Protein AF-A0A7Y4RRE6-F1 (afdb_monomer_lite)

Sequence (170 aa):
MVNQWAAWLGDRLTATSAVPSQVVKQELSLLIDVFGSMVGPLRRETKMIWQRACGEYGRHAALRGLAAGEVVEEMQYFRELLIRFLAPSIAALRPRQGMALLLRLNRLVDKGVAMAVIGYTDALVASLLPDNEDTPPGRRTPDPAELSHALELIRTELHRTVGVAAATPA

Foldseek 3Di:
DLVVLLVVCPCLCPLDVLAHSVLVSLLSVLLVLLLVCCLDPCVVVSLVLNLLSLLLLLLVSVLSVHDLVVSLVSLVVVVVVCCVVCVVVLVPDDVVVSVVSNVSSVVSSVSSSVSSSVSNVVNVVVVVDDDDPPDDPDPPSDDNVVSSVSSVVSVVSSCCSVVVVVVDDD

Radius of gyration: 17.51 Å; chains: 1; bounding box: 52×27×52 Å

pLDDT: mean 87.1, std 13.33, range [46.38, 98.5]

Secondary structure (DSSP, 8-state):
-HHHHHHHHGGGGSSSTTS-HHHHHHHHHHHHHHHHHHTSTTTTTHHHHHHHHHHHHHHHHHHTT--HHHHHHHHHHHHHHHHHHHHHHHHTS-HHHHHHHHHHHHHHHHHHHHHHHHHHHHHHHHHHSPPPTTS--------HHHHHHHHHHHHHHHHHHHHHHHHS--

Structure (mmCIF, N/CA/C/O backbone):
data_AF-A0A7Y4RRE6-F1
#
_entry.id   AF-A0A7Y4RRE6-F1
#
loop_
_atom_site.group_PDB
_atom_site.id
_atom_site.type_symbol
_atom_site.label_atom_id
_atom_site.label_alt_id
_atom_site.label_comp_id
_atom_site.label_asym_id
_atom_site.label_entity_id
_atom_site.label_seq_id
_atom_site.pdbx_PDB_ins_code
_atom_site.Cartn_x
_atom_site.Cartn_y
_atom_site.Cartn_z
_atom_site.occupancy
_atom_site.B_iso_or_equiv
_atom_site.auth_seq_id
_atom_site.auth_comp_id
_atom_site.auth_asym_id
_atom_site.auth_atom_id
_atom_site.pdbx_PDB_model_num
ATOM 1 N N . MET A 1 1 ? -10.203 -7.058 -0.179 1.00 90.88 1 MET A N 1
ATOM 2 C CA . MET A 1 1 ? -9.642 -5.736 -0.542 1.00 90.88 1 MET A CA 1
ATOM 3 C C . MET A 1 1 ? -8.681 -5.821 -1.725 1.00 90.88 1 MET A C 1
ATOM 5 O O . MET A 1 1 ? -8.975 -5.171 -2.715 1.00 90.88 1 MET A O 1
ATOM 9 N N . VAL A 1 2 ? -7.625 -6.653 -1.695 1.00 93.50 2 VAL A N 1
ATOM 10 C CA . VAL A 1 2 ? -6.643 -6.790 -2.805 1.00 93.50 2 VAL A CA 1
ATOM 11 C C . VAL A 1 2 ? -7.295 -6.939 -4.183 1.00 93.50 2 VAL A C 1
ATOM 13 O O . VAL A 1 2 ? -6.984 -6.172 -5.082 1.00 93.50 2 VAL A O 1
ATOM 16 N N . ASN A 1 3 ? -8.248 -7.862 -4.346 1.00 93.00 3 ASN A N 1
ATOM 17 C CA . ASN A 1 3 ? -8.909 -8.076 -5.642 1.00 93.00 3 ASN A CA 1
ATOM 18 C C . ASN A 1 3 ? -9.707 -6.857 -6.127 1.00 93.00 3 ASN A C 1
ATOM 20 O O . ASN A 1 3 ? -9.741 -6.602 -7.323 1.00 93.00 3 ASN A O 1
ATOM 24 N N . GLN A 1 4 ? -10.327 -6.101 -5.214 1.00 93.00 4 GLN A N 1
ATOM 25 C CA . GLN A 1 4 ? -11.059 -4.877 -5.567 1.00 93.00 4 GLN A CA 1
ATOM 26 C C . GLN A 1 4 ? -10.085 -3.784 -6.005 1.00 93.00 4 GLN A C 1
ATOM 28 O O . GLN A 1 4 ? -10.321 -3.119 -7.005 1.00 93.00 4 GLN A O 1
ATOM 33 N N . TRP A 1 5 ? -8.960 -3.657 -5.295 1.00 94.56 5 TRP A N 1
ATOM 34 C CA . TRP A 1 5 ? -7.895 -2.736 -5.669 1.00 94.56 5 TRP A CA 1
ATOM 35 C C . TRP A 1 5 ? -7.289 -3.091 -7.022 1.00 94.56 5 TRP A C 1
ATOM 37 O O . TRP A 1 5 ? -7.303 -2.264 -7.923 1.00 94.56 5 TRP A O 1
ATOM 47 N N . ALA A 1 6 ? -6.862 -4.339 -7.213 1.00 92.25 6 ALA A N 1
ATOM 48 C CA . ALA A 1 6 ? -6.321 -4.811 -8.482 1.00 92.25 6 ALA A CA 1
ATOM 49 C C . ALA A 1 6 ? -7.317 -4.629 -9.643 1.00 92.25 6 ALA A C 1
ATOM 51 O O . ALA A 1 6 ? -6.918 -4.213 -10.725 1.00 92.25 6 ALA A O 1
ATOM 52 N N . ALA A 1 7 ? -8.610 -4.886 -9.421 1.00 91.75 7 ALA A N 1
ATOM 53 C CA . ALA A 1 7 ? -9.638 -4.650 -10.433 1.00 91.75 7 ALA A CA 1
ATOM 54 C C . ALA A 1 7 ? -9.783 -3.160 -10.789 1.00 91.75 7 ALA A C 1
ATOM 56 O O . ALA A 1 7 ? -9.917 -2.834 -11.962 1.00 91.75 7 ALA A O 1
ATOM 57 N N . TRP A 1 8 ? -9.724 -2.261 -9.801 1.00 94.00 8 TRP A N 1
ATOM 58 C CA . TRP A 1 8 ? -9.789 -0.813 -10.031 1.00 94.00 8 TRP A CA 1
ATOM 59 C C . TRP A 1 8 ? -8.536 -0.252 -10.715 1.00 94.00 8 TRP A C 1
ATOM 61 O O . TRP A 1 8 ? -8.628 0.696 -11.493 1.00 94.00 8 TRP A O 1
ATOM 71 N N . LEU A 1 9 ? -7.364 -0.839 -10.452 1.00 89.00 9 LEU A N 1
ATOM 72 C CA . LEU A 1 9 ? -6.137 -0.480 -11.161 1.00 89.00 9 LEU A CA 1
ATOM 73 C C . LEU A 1 9 ? -6.260 -0.757 -12.665 1.00 89.00 9 LEU A C 1
ATOM 75 O O . LEU A 1 9 ? -5.772 0.048 -13.458 1.00 89.00 9 LEU A O 1
ATOM 79 N N . GLY A 1 10 ? -6.944 -1.840 -13.051 1.00 86.88 10 GLY A N 1
ATOM 80 C CA . GLY A 1 10 ? -7.209 -2.171 -14.451 1.00 86.88 10 GLY A CA 1
ATOM 81 C C . GLY A 1 10 ? -5.919 -2.202 -15.271 1.00 86.88 10 GLY A C 1
ATOM 82 O O . GLY A 1 10 ? -4.947 -2.852 -14.880 1.00 86.88 10 GLY A O 1
ATOM 83 N N . ASP A 1 11 ? -5.891 -1.439 -16.363 1.00 73.38 11 ASP A N 1
ATOM 84 C CA . ASP A 1 11 ? -4.746 -1.360 -17.278 1.00 73.38 11 ASP A CA 1
ATOM 85 C C . ASP A 1 11 ? -3.478 -0.780 -16.619 1.00 73.38 11 ASP A C 1
ATOM 87 O O . ASP A 1 11 ? -2.367 -1.091 -17.050 1.00 73.38 11 ASP A O 1
ATOM 91 N N . ARG A 1 12 ? -3.595 -0.029 -15.508 1.00 75.31 12 ARG A N 1
ATOM 92 C CA . ARG A 1 12 ? -2.438 0.479 -14.733 1.00 75.31 12 ARG A CA 1
ATOM 93 C C . ARG A 1 12 ? -1.644 -0.613 -14.017 1.00 75.31 12 ARG A C 1
ATOM 95 O O . ARG A 1 12 ? -0.514 -0.373 -13.588 1.00 75.31 12 ARG A O 1
ATOM 102 N N . LEU A 1 13 ? -2.186 -1.831 -13.915 1.00 74.06 13 LEU A N 1
ATOM 103 C CA . LEU A 1 13 ? -1.408 -2.994 -13.474 1.00 74.06 13 LEU A CA 1
ATOM 104 C C . LEU A 1 13 ? -0.275 -3.333 -14.446 1.00 74.06 13 LEU A C 1
ATOM 106 O O . LEU A 1 13 ? 0.722 -3.915 -14.026 1.00 74.06 13 LEU A O 1
ATOM 110 N N . THR A 1 14 ? -0.448 -3.004 -15.726 1.00 65.19 14 THR A N 1
ATOM 111 C CA . THR A 1 14 ? 0.435 -3.410 -16.825 1.00 65.19 14 THR A CA 1
ATOM 112 C C . THR A 1 14 ? 0.785 -2.252 -17.759 1.00 65.19 14 THR A C 1
ATOM 114 O O . THR A 1 14 ? 1.270 -2.506 -18.859 1.00 65.19 14 THR A O 1
ATOM 117 N N . ALA A 1 15 ? 0.545 -0.997 -17.342 1.00 60.31 15 ALA A N 1
ATOM 118 C CA . ALA A 1 15 ? 0.747 0.207 -18.161 1.00 60.31 15 ALA A CA 1
ATOM 119 C C . ALA A 1 15 ? 2.142 0.251 -18.808 1.00 60.31 15 ALA A C 1
ATOM 121 O O . ALA A 1 15 ? 2.284 0.696 -19.944 1.00 60.31 15 ALA A O 1
ATOM 122 N N . THR A 1 16 ? 3.141 -0.323 -18.131 1.00 59.72 16 THR A N 1
ATOM 123 C CA . THR A 1 16 ? 4.399 -0.759 -18.739 1.00 59.72 16 THR A CA 1
ATOM 124 C C . THR A 1 16 ? 4.594 -2.253 -18.474 1.00 59.72 16 THR A C 1
ATOM 126 O O . THR A 1 16 ? 4.481 -2.699 -17.332 1.00 59.72 16 THR A O 1
ATOM 129 N N . SER A 1 17 ? 4.952 -3.037 -19.498 1.00 61.03 17 SER A N 1
ATOM 130 C CA . SER A 1 17 ? 5.179 -4.497 -19.422 1.00 61.03 17 SER A CA 1
ATOM 131 C C . SER A 1 17 ? 6.347 -4.935 -18.517 1.00 61.03 17 SER A C 1
ATOM 133 O O . SER A 1 17 ? 6.723 -6.103 -18.518 1.00 61.03 17 SER A O 1
ATOM 135 N N . ALA A 1 18 ? 6.958 -4.000 -17.788 1.00 69.25 18 ALA A N 1
ATOM 136 C CA . ALA A 1 18 ? 8.147 -4.188 -16.968 1.00 69.25 18 ALA A CA 1
ATOM 137 C C . ALA A 1 18 ? 7.864 -4.879 -15.624 1.00 69.25 18 ALA A C 1
ATOM 139 O O . ALA A 1 18 ? 8.731 -5.576 -15.108 1.0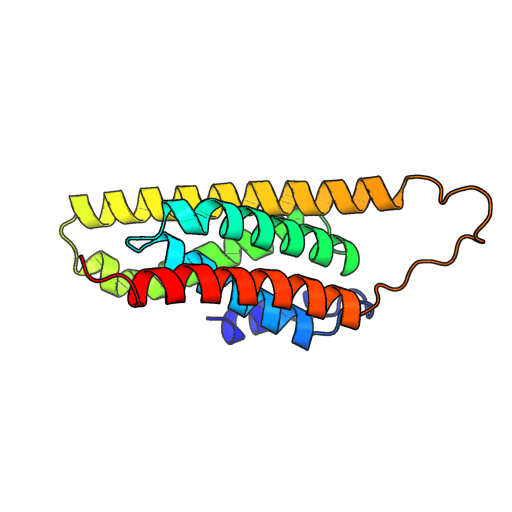0 69.25 18 ALA A O 1
ATOM 140 N N . VAL A 1 19 ? 6.663 -4.709 -15.056 1.00 78.44 19 VAL A N 1
ATOM 141 C CA . VAL A 1 19 ? 6.306 -5.283 -13.749 1.00 78.44 19 VAL A CA 1
ATOM 142 C C . VAL A 1 19 ? 5.138 -6.258 -13.918 1.00 78.44 19 VAL A C 1
ATOM 144 O O . VAL A 1 19 ? 4.057 -5.843 -14.341 1.00 78.44 19 VAL A O 1
ATOM 147 N N . PRO A 1 20 ? 5.299 -7.552 -13.585 1.00 84.12 20 PRO A N 1
ATOM 148 C CA . PRO A 1 20 ? 4.202 -8.508 -13.663 1.00 84.12 20 PRO A CA 1
ATOM 149 C C . PRO A 1 20 ? 3.062 -8.145 -12.704 1.00 84.12 20 PRO A C 1
ATOM 151 O O . PRO A 1 20 ? 3.292 -7.832 -11.535 1.00 84.12 20 PRO A O 1
ATOM 154 N N . SER A 1 21 ? 1.812 -8.296 -13.149 1.00 86.25 21 SER A N 1
ATOM 155 C CA . SER A 1 21 ? 0.622 -8.005 -12.328 1.00 86.25 21 SER A CA 1
ATOM 156 C C . SER A 1 21 ? 0.573 -8.801 -11.015 1.00 86.25 21 SER A C 1
ATOM 158 O O . SER A 1 21 ? -0.013 -8.350 -10.031 1.00 86.25 21 SER A O 1
ATOM 160 N N . GLN A 1 22 ? 1.216 -9.972 -10.976 1.00 88.12 22 GLN A N 1
ATOM 161 C CA . GLN A 1 22 ? 1.353 -10.779 -9.767 1.00 88.12 22 GLN A CA 1
ATOM 162 C C . GLN A 1 22 ? 2.214 -10.094 -8.697 1.00 88.12 22 GLN A C 1
ATOM 164 O O . GLN A 1 22 ? 1.860 -10.157 -7.522 1.00 88.12 22 GLN A O 1
ATOM 169 N N . VAL A 1 23 ? 3.291 -9.409 -9.092 1.00 88.62 23 VAL A N 1
ATOM 170 C CA . VAL A 1 23 ? 4.155 -8.648 -8.172 1.00 88.62 23 VAL A CA 1
ATOM 171 C C . VAL A 1 23 ? 3.362 -7.496 -7.565 1.00 88.62 23 VAL A C 1
ATOM 173 O O . VAL A 1 23 ? 3.342 -7.332 -6.348 1.00 88.62 23 VAL A O 1
ATOM 176 N N . VAL A 1 24 ? 2.594 -6.778 -8.390 1.00 90.31 24 VAL A N 1
ATOM 177 C CA . VAL A 1 24 ? 1.721 -5.700 -7.904 1.00 90.31 24 VAL A CA 1
ATOM 178 C C . VAL A 1 24 ? 0.700 -6.246 -6.905 1.00 90.31 24 VAL A C 1
ATOM 180 O O . VAL A 1 24 ? 0.561 -5.716 -5.811 1.00 90.31 24 VAL A O 1
ATOM 183 N N . LYS A 1 25 ? 0.026 -7.365 -7.198 1.00 92.62 25 LYS A N 1
ATOM 184 C CA . LYS A 1 25 ? -0.922 -7.982 -6.248 1.00 92.62 25 LYS A CA 1
ATOM 185 C C . LYS A 1 25 ? -0.269 -8.386 -4.922 1.00 92.62 25 LYS A C 1
ATOM 187 O O . LYS A 1 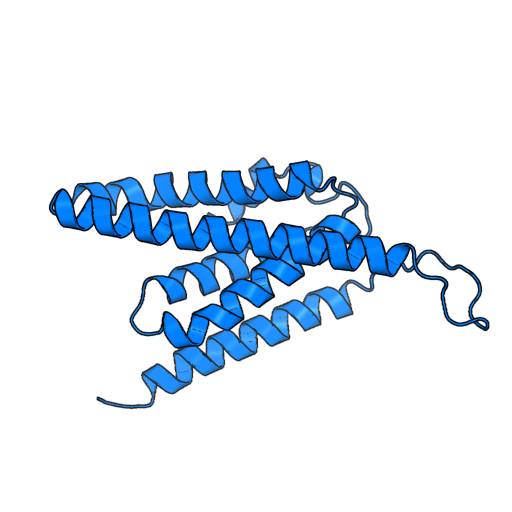25 ? -0.887 -8.213 -3.871 1.00 92.62 25 LYS A O 1
ATOM 192 N N . GLN A 1 26 ? 0.952 -8.920 -4.960 1.00 93.12 26 GLN A N 1
ATOM 193 C CA . GLN A 1 26 ? 1.718 -9.255 -3.754 1.00 93.12 26 GLN A CA 1
ATOM 194 C C . GLN A 1 26 ? 2.033 -8.012 -2.920 1.00 93.12 26 GLN A C 1
ATOM 196 O O . GLN A 1 26 ? 1.955 -8.062 -1.693 1.00 93.12 26 GLN A O 1
ATOM 201 N N . GLU A 1 27 ? 2.354 -6.907 -3.582 1.00 94.00 27 GLU A N 1
ATOM 202 C CA . GLU A 1 27 ? 2.610 -5.623 -2.947 1.00 94.00 27 GLU A CA 1
ATOM 203 C C . GLU A 1 27 ? 1.346 -5.023 -2.319 1.00 94.00 27 GLU A C 1
ATOM 205 O O . GLU A 1 27 ? 1.372 -4.618 -1.159 1.00 94.00 27 GLU A O 1
ATOM 210 N N . LEU A 1 28 ? 0.210 -5.052 -3.024 1.00 95.75 28 LEU A N 1
ATOM 211 C CA . LEU A 1 28 ? -1.078 -4.616 -2.472 1.00 95.75 28 LEU A CA 1
ATOM 212 C C . LEU A 1 28 ? -1.457 -5.423 -1.222 1.00 95.75 28 LEU A C 1
ATOM 214 O O . LEU A 1 28 ? -1.959 -4.858 -0.248 1.00 95.75 28 LEU A O 1
ATOM 218 N N . SER A 1 29 ? -1.212 -6.739 -1.239 1.00 96.19 29 SER A N 1
ATOM 219 C CA . SER A 1 29 ? -1.398 -7.593 -0.060 1.00 96.19 29 SER A CA 1
ATOM 220 C C . SER A 1 29 ? -0.493 -7.149 1.084 1.00 96.19 29 SER A C 1
ATOM 222 O O . SER A 1 29 ? -0.981 -6.916 2.185 1.00 96.19 29 SER A O 1
ATOM 224 N N . LEU A 1 30 ? 0.799 -6.946 0.808 1.00 96.12 30 LEU A N 1
ATOM 225 C CA . LEU A 1 30 ? 1.771 -6.505 1.805 1.00 96.12 30 LEU A CA 1
ATOM 226 C C . LEU A 1 30 ? 1.377 -5.160 2.432 1.00 96.12 30 LEU A C 1
ATOM 228 O O . LEU A 1 30 ? 1.440 -5.019 3.650 1.00 96.12 30 LEU A O 1
ATOM 232 N N . LEU A 1 31 ? 0.925 -4.185 1.637 1.00 97.12 31 LEU A N 1
ATOM 233 C CA . LEU A 1 31 ? 0.455 -2.897 2.156 1.00 97.12 31 LEU A CA 1
ATOM 234 C C . LEU A 1 31 ? -0.731 -3.069 3.112 1.00 97.12 31 LEU A C 1
ATOM 236 O O . LEU A 1 31 ? -0.749 -2.443 4.172 1.00 97.12 31 LEU A O 1
ATOM 240 N N . ILE A 1 32 ? -1.695 -3.931 2.777 1.00 95.62 32 ILE A N 1
ATOM 241 C CA . ILE A 1 32 ? -2.837 -4.232 3.651 1.00 95.62 32 ILE A CA 1
ATOM 242 C C . ILE A 1 32 ? -2.374 -4.915 4.945 1.00 95.62 32 ILE A C 1
ATOM 244 O O . ILE A 1 32 ? -2.807 -4.507 6.024 1.00 95.62 32 ILE A O 1
ATOM 248 N N . ASP A 1 33 ? -1.479 -5.899 4.857 1.00 94.62 33 ASP A N 1
ATOM 249 C CA . ASP A 1 33 ? -0.978 -6.657 6.010 1.00 94.62 33 ASP A CA 1
ATOM 250 C C . ASP A 1 33 ? -0.200 -5.752 6.979 1.00 94.62 33 ASP A C 1
ATOM 252 O O . ASP A 1 33 ? -0.470 -5.717 8.186 1.00 94.62 33 ASP A O 1
ATOM 256 N N . VAL A 1 34 ? 0.716 -4.936 6.444 1.00 95.19 34 VAL A N 1
ATOM 257 C CA . VAL A 1 34 ? 1.466 -3.954 7.235 1.00 95.19 34 VAL A CA 1
ATOM 258 C C . VAL A 1 34 ? 0.510 -2.924 7.837 1.00 95.19 34 VAL A C 1
ATOM 260 O O . VAL A 1 34 ? 0.602 -2.634 9.030 1.00 95.19 34 VAL A O 1
ATOM 263 N N . PHE A 1 35 ? -0.450 -2.399 7.072 1.00 94.75 35 PHE A N 1
ATOM 264 C CA . PHE A 1 35 ? -1.416 -1.431 7.595 1.00 94.75 35 PHE A CA 1
ATOM 265 C C . PHE A 1 35 ? -2.274 -2.018 8.723 1.00 94.75 35 PHE A C 1
ATOM 267 O O . PHE A 1 35 ? -2.496 -1.354 9.735 1.00 94.75 35 PHE A O 1
ATOM 274 N N . GLY A 1 36 ? -2.711 -3.275 8.604 1.00 92.31 36 GLY A N 1
ATOM 275 C CA . GLY A 1 36 ? -3.432 -3.975 9.668 1.00 92.31 36 GLY A CA 1
ATOM 276 C C . GLY A 1 36 ? -2.633 -4.017 10.973 1.00 92.31 36 GLY A C 1
ATOM 277 O O . GLY A 1 36 ? -3.164 -3.716 12.045 1.00 92.31 36 GLY A O 1
ATOM 278 N N . SER A 1 37 ? -1.327 -4.278 10.884 1.00 91.31 37 SER A N 1
ATOM 279 C CA . SER A 1 37 ? -0.436 -4.300 12.050 1.00 91.31 37 SER A CA 1
ATOM 280 C C . SER A 1 37 ? -0.261 -2.923 12.725 1.00 91.31 37 SER A C 1
ATOM 282 O O . SER A 1 37 ? -0.102 -2.845 13.948 1.00 91.31 37 SER A O 1
ATOM 284 N N . MET A 1 38 ? -0.420 -1.827 11.970 1.00 90.00 38 MET A N 1
ATOM 285 C CA . MET A 1 38 ? -0.350 -0.443 12.471 1.00 90.00 38 MET A CA 1
ATOM 286 C C . MET A 1 38 ? -1.540 -0.038 13.354 1.00 90.00 38 MET A C 1
ATOM 288 O O . MET A 1 38 ? -1.476 0.968 14.069 1.00 90.00 38 MET A O 1
ATOM 292 N N . VAL A 1 39 ? -2.635 -0.797 13.311 1.00 83.56 39 VAL A N 1
ATOM 293 C CA . VAL A 1 39 ? -3.832 -0.562 14.136 1.00 83.56 39 VAL A CA 1
ATOM 294 C C . VAL A 1 39 ? -3.756 -1.332 15.466 1.00 83.56 39 VAL A C 1
ATOM 296 O O . VAL A 1 39 ? -4.512 -1.045 16.395 1.00 83.56 39 VAL A O 1
ATOM 299 N N . GLY A 1 40 ? -2.796 -2.252 15.597 1.00 82.19 40 GLY A N 1
ATOM 300 C CA . GLY A 1 40 ? -2.604 -3.114 16.760 1.00 82.19 40 GLY A CA 1
ATOM 301 C C . GLY A 1 40 ? -1.631 -2.58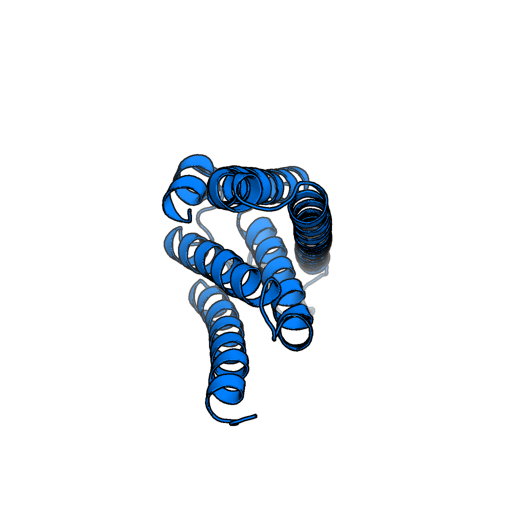7 17.832 1.00 82.19 40 GLY A C 1
ATOM 302 O O . GLY A 1 40 ? -1.210 -1.421 17.822 1.00 82.19 40 GLY A O 1
ATOM 303 N N . PRO A 1 41 ? -1.255 -3.448 18.798 1.00 85.56 41 PRO A N 1
ATOM 304 C CA . PRO A 1 41 ? -0.278 -3.116 19.838 1.00 85.56 41 PRO A CA 1
ATOM 305 C C . PRO A 1 41 ? 1.114 -2.821 19.262 1.00 85.56 41 PRO A C 1
ATOM 307 O O . PRO A 1 41 ? 1.809 -1.963 19.799 1.00 85.56 41 PRO A O 1
ATOM 310 N N . LEU A 1 42 ? 1.453 -3.425 18.118 1.00 87.62 42 LEU A N 1
ATOM 311 C CA . LEU A 1 42 ? 2.760 -3.331 17.453 1.00 87.62 42 LEU A CA 1
ATOM 312 C C . LEU A 1 42 ? 2.925 -2.112 16.538 1.00 87.62 42 LEU A C 1
ATOM 314 O O . LEU A 1 42 ? 3.784 -2.077 15.655 1.00 87.62 42 LEU A O 1
ATOM 318 N N . ARG A 1 43 ? 2.075 -1.096 16.699 1.00 88.44 43 ARG A N 1
ATOM 319 C CA . ARG A 1 43 ? 2.045 0.086 15.824 1.00 88.44 43 ARG A CA 1
ATOM 320 C C . ARG A 1 43 ? 3.344 0.894 15.805 1.00 88.44 43 ARG A C 1
ATOM 322 O O . ARG A 1 43 ? 3.522 1.727 14.920 1.00 88.44 43 ARG A O 1
ATOM 329 N N . ARG A 1 44 ? 4.203 0.765 16.824 1.00 88.44 44 ARG A N 1
ATOM 330 C CA . ARG A 1 44 ? 5.467 1.520 16.897 1.00 88.44 44 ARG A CA 1
ATOM 331 C C . ARG A 1 44 ? 6.543 0.813 16.087 1.00 88.44 44 ARG A C 1
ATOM 333 O O . ARG A 1 44 ? 7.236 1.452 15.304 1.00 88.44 44 ARG A O 1
ATOM 340 N N . GLU A 1 45 ? 6.604 -0.496 16.249 1.00 90.06 45 GLU A N 1
ATOM 341 C CA . GLU A 1 45 ? 7.526 -1.434 15.631 1.00 90.06 45 GLU A CA 1
ATOM 342 C C . GLU A 1 45 ? 7.260 -1.519 14.122 1.00 90.06 45 GLU A C 1
ATOM 344 O O . GLU A 1 45 ? 8.172 -1.455 13.305 1.00 90.06 45 GLU A O 1
ATOM 349 N N . THR A 1 46 ? 5.985 -1.535 13.736 1.00 93.69 46 THR A N 1
ATOM 350 C CA . THR A 1 46 ? 5.555 -1.665 12.335 1.00 93.69 46 THR A CA 1
ATOM 351 C C . THR A 1 46 ? 5.564 -0.339 11.570 1.00 93.69 46 THR A C 1
ATOM 353 O O . THR A 1 46 ? 5.486 -0.325 10.342 1.00 93.69 46 THR A O 1
ATOM 356 N N . LYS A 1 47 ? 5.762 0.797 12.256 1.00 94.38 47 LYS A N 1
ATOM 357 C CA . LYS A 1 47 ? 5.769 2.136 11.639 1.00 94.38 47 LYS A CA 1
ATOM 358 C C . LYS A 1 47 ? 6.860 2.301 10.586 1.00 94.38 47 LYS A C 1
ATOM 360 O O . LYS A 1 47 ? 6.650 2.992 9.586 1.00 94.38 47 LYS A O 1
ATOM 365 N N . MET A 1 48 ? 8.038 1.735 10.826 1.00 94.62 48 MET A N 1
ATOM 366 C CA . MET A 1 48 ? 9.144 1.807 9.867 1.00 94.62 48 MET A CA 1
ATOM 367 C C . MET A 1 48 ? 8.901 0.883 8.674 1.00 94.62 48 MET A C 1
ATOM 369 O O . MET A 1 48 ? 9.169 1.276 7.540 1.00 94.62 48 MET A O 1
ATOM 373 N N . ILE A 1 49 ? 8.293 -0.279 8.921 1.00 96.50 49 ILE A N 1
ATOM 374 C CA . ILE A 1 49 ? 7.886 -1.233 7.886 1.00 96.50 49 ILE A CA 1
ATOM 375 C C . ILE A 1 49 ? 6.839 -0.595 6.963 1.00 96.50 49 ILE A C 1
ATOM 377 O O . ILE A 1 49 ? 6.992 -0.648 5.749 1.00 96.50 49 ILE A O 1
ATOM 381 N N . TRP A 1 50 ? 5.840 0.108 7.517 1.00 97.25 50 TRP A N 1
ATOM 382 C CA . TRP A 1 50 ? 4.832 0.842 6.737 1.00 97.25 50 TRP A CA 1
ATOM 383 C C . TRP A 1 50 ? 5.452 1.877 5.801 1.00 97.25 50 TRP A C 1
ATOM 385 O O . TRP A 1 50 ? 5.120 1.933 4.620 1.00 97.25 50 TRP A O 1
ATOM 395 N N . GLN A 1 51 ? 6.382 2.682 6.319 1.00 97.12 51 GLN A N 1
ATOM 396 C CA . GLN A 1 51 ? 7.039 3.718 5.526 1.00 97.12 51 GLN A CA 1
ATOM 397 C C . GLN A 1 51 ? 7.880 3.127 4.391 1.00 97.12 51 GLN A C 1
ATOM 399 O O . GLN A 1 51 ? 7.834 3.650 3.282 1.00 97.12 51 GLN A O 1
ATOM 404 N N . ARG A 1 52 ? 8.606 2.033 4.654 1.00 96.44 52 ARG A N 1
ATOM 405 C CA . ARG A 1 52 ? 9.393 1.328 3.635 1.00 96.44 52 ARG A CA 1
ATOM 406 C C . ARG A 1 52 ? 8.508 0.666 2.586 1.00 96.44 52 ARG A C 1
ATOM 408 O O . ARG A 1 52 ? 8.751 0.876 1.408 1.00 96.44 52 ARG A O 1
ATOM 415 N N . ALA A 1 53 ? 7.456 -0.042 2.995 1.00 97.50 53 ALA A N 1
ATOM 416 C CA . ALA A 1 53 ? 6.513 -0.671 2.070 1.00 97.50 53 ALA A CA 1
ATOM 417 C C . ALA A 1 53 ? 5.853 0.358 1.136 1.00 97.50 53 ALA A C 1
ATOM 419 O O . ALA A 1 53 ? 5.774 0.137 -0.066 1.00 97.50 53 ALA A O 1
ATOM 420 N N . CYS A 1 54 ? 5.444 1.515 1.667 1.00 98.19 54 CYS A N 1
ATOM 421 C CA . CYS A 1 54 ? 4.913 2.600 0.839 1.00 98.19 54 CYS A CA 1
ATOM 422 C C . CYS A 1 54 ? 5.977 3.200 -0.090 1.00 98.19 54 CYS A C 1
ATOM 424 O O . CYS A 1 54 ? 5.668 3.525 -1.229 1.00 98.19 54 CYS A O 1
ATOM 426 N N . G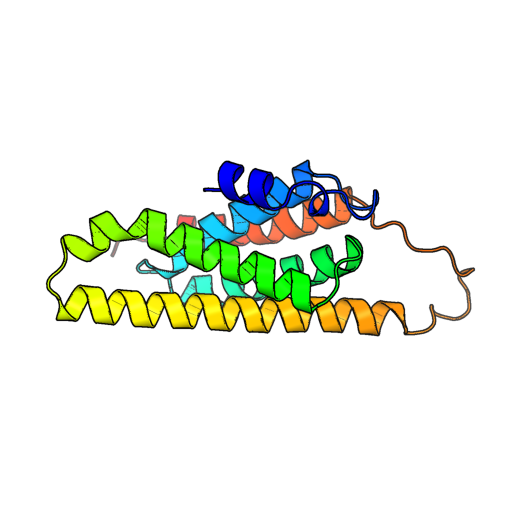LY A 1 55 ? 7.218 3.351 0.382 1.00 97.25 55 GLY A N 1
ATOM 427 C CA . GLY A 1 55 ? 8.332 3.813 -0.448 1.00 97.25 55 GLY A CA 1
ATOM 428 C C . GLY A 1 55 ? 8.611 2.878 -1.626 1.00 97.25 55 GLY A C 1
ATOM 429 O O . GLY A 1 55 ? 8.713 3.347 -2.758 1.00 97.25 55 GLY A O 1
ATOM 430 N N . GLU A 1 56 ? 8.656 1.565 -1.383 1.00 95.25 56 GLU A N 1
ATOM 431 C CA . GLU A 1 56 ? 8.810 0.572 -2.454 1.00 95.25 56 GLU A CA 1
ATOM 432 C C . GLU A 1 56 ? 7.630 0.602 -3.432 1.00 95.25 56 GLU A C 1
ATOM 434 O O . GLU A 1 56 ? 7.862 0.617 -4.637 1.00 95.25 56 GLU A O 1
ATOM 439 N N . TYR A 1 57 ? 6.394 0.770 -2.945 1.00 95.62 57 TYR A N 1
ATOM 440 C CA . TYR A 1 57 ? 5.222 0.958 -3.811 1.00 95.62 57 TYR A CA 1
ATOM 441 C C . TYR A 1 57 ? 5.384 2.135 -4.775 1.00 95.62 57 TYR A C 1
ATOM 443 O O . TYR A 1 57 ? 5.115 2.023 -5.972 1.00 95.62 57 TYR A O 1
ATOM 451 N N . GLY A 1 58 ? 5.871 3.267 -4.264 1.00 95.31 58 GLY A N 1
ATOM 452 C CA . GLY A 1 58 ? 6.193 4.437 -5.075 1.00 95.31 58 GLY A CA 1
ATOM 453 C C . GLY A 1 58 ? 7.264 4.164 -6.126 1.00 95.31 58 GLY A C 1
ATOM 454 O O . GLY A 1 58 ? 7.099 4.518 -7.295 1.00 95.31 58 GLY A O 1
ATOM 455 N N . ARG A 1 59 ? 8.349 3.493 -5.728 1.00 92.44 59 ARG A N 1
ATOM 456 C CA . ARG A 1 59 ? 9.437 3.103 -6.633 1.00 92.44 59 ARG A CA 1
ATOM 457 C C . ARG A 1 59 ? 8.931 2.169 -7.732 1.00 92.44 59 ARG A C 1
ATOM 459 O O . ARG A 1 59 ? 9.192 2.412 -8.907 1.00 92.44 59 ARG A O 1
ATOM 466 N N . HIS A 1 60 ? 8.153 1.149 -7.381 1.00 91.25 60 HIS A N 1
ATOM 467 C CA . HIS A 1 60 ? 7.538 0.236 -8.342 1.00 91.25 60 HIS A CA 1
ATOM 468 C C . HIS A 1 60 ? 6.540 0.943 -9.260 1.00 91.25 60 HIS A C 1
ATOM 470 O O . HIS A 1 60 ? 6.459 0.613 -10.440 1.00 91.25 60 HIS A O 1
ATOM 476 N N . ALA A 1 61 ? 5.806 1.940 -8.768 1.00 91.44 61 ALA A N 1
ATOM 477 C CA . ALA A 1 61 ? 4.926 2.751 -9.601 1.00 91.44 61 ALA A CA 1
ATOM 478 C C . ALA A 1 61 ? 5.690 3.552 -10.672 1.00 91.44 61 ALA A C 1
ATOM 480 O O . ALA A 1 61 ? 5.248 3.592 -11.820 1.00 91.44 61 ALA A O 1
ATOM 481 N N . ALA A 1 62 ? 6.862 4.108 -10.341 1.00 90.00 62 ALA A N 1
ATOM 482 C CA . ALA A 1 62 ? 7.736 4.745 -11.331 1.00 90.00 62 ALA A CA 1
ATOM 483 C C . ALA A 1 62 ? 8.196 3.743 -12.405 1.00 90.00 62 ALA A C 1
ATOM 485 O O . ALA A 1 62 ? 8.161 4.041 -13.597 1.00 90.00 62 ALA A O 1
ATOM 486 N N . LEU A 1 63 ? 8.541 2.515 -12.001 1.00 86.75 63 LEU A N 1
ATOM 487 C CA . LEU A 1 63 ? 8.912 1.431 -12.921 1.00 86.75 63 LEU A CA 1
ATOM 488 C C . LEU A 1 63 ? 7.746 0.945 -13.798 1.00 86.75 63 LEU A C 1
ATOM 490 O O . LEU A 1 63 ? 7.957 0.529 -14.937 1.00 86.75 63 LEU A O 1
ATOM 494 N N . ARG A 1 64 ? 6.510 1.023 -13.290 1.00 87.88 64 ARG A N 1
ATOM 495 C CA . ARG A 1 64 ? 5.275 0.788 -14.058 1.00 87.88 64 ARG A CA 1
ATOM 496 C C . ARG A 1 64 ? 4.969 1.910 -15.058 1.00 87.88 64 ARG A C 1
ATOM 498 O O . ARG A 1 64 ? 4.055 1.746 -15.865 1.00 87.88 64 ARG A O 1
ATOM 505 N N . GLY A 1 65 ? 5.728 3.008 -15.039 1.00 87.19 65 GLY A N 1
ATOM 506 C CA . GLY A 1 65 ? 5.554 4.154 -15.932 1.00 87.19 65 GLY A CA 1
ATOM 507 C C . GLY A 1 65 ? 4.390 5.066 -15.550 1.00 87.19 65 GLY A C 1
ATOM 508 O O . GLY A 1 65 ? 3.907 5.810 -16.398 1.00 87.19 65 GLY A O 1
ATOM 509 N N . LEU A 1 66 ? 3.924 4.993 -14.301 1.00 90.62 66 LEU A N 1
ATOM 510 C CA . LEU A 1 66 ? 2.861 5.864 -13.807 1.00 90.62 66 LEU A CA 1
ATOM 511 C C . LEU A 1 66 ? 3.374 7.285 -13.596 1.00 90.62 66 LEU A C 1
ATOM 513 O O . LEU A 1 66 ? 4.544 7.482 -13.288 1.00 90.62 66 LEU A O 1
ATOM 517 N N . ALA A 1 67 ? 2.492 8.271 -13.682 1.00 91.81 67 ALA A N 1
ATOM 518 C CA . ALA A 1 67 ? 2.751 9.610 -13.180 1.00 91.81 67 ALA A CA 1
ATOM 519 C C . ALA A 1 67 ? 2.632 9.654 -11.647 1.00 91.81 67 ALA A C 1
ATOM 521 O O . ALA A 1 67 ? 1.842 8.929 -11.040 1.00 91.81 67 ALA A O 1
ATOM 522 N N . ALA A 1 68 ? 3.335 10.592 -11.004 1.00 91.69 68 ALA A N 1
ATOM 523 C CA . ALA A 1 68 ? 3.255 10.792 -9.551 1.00 91.69 68 ALA A CA 1
ATOM 524 C C . ALA A 1 68 ? 1.810 11.002 -9.053 1.00 91.69 68 ALA A C 1
ATOM 526 O O . ALA A 1 68 ? 1.437 10.510 -7.989 1.00 91.69 68 ALA A O 1
ATOM 527 N N . GLY A 1 69 ? 0.985 11.707 -9.838 1.00 95.38 69 GLY A N 1
ATOM 528 C CA . GLY A 1 69 ? -0.434 11.909 -9.541 1.00 95.38 69 GLY A CA 1
ATOM 529 C C . GLY A 1 69 ? -1.227 10.602 -9.504 1.00 95.38 69 GLY A C 1
ATOM 530 O O . GLY A 1 69 ? -2.041 10.414 -8.605 1.00 95.38 69 GLY A O 1
ATOM 531 N N . GLU A 1 70 ? -0.924 9.657 -10.397 1.00 94.88 70 GLU A N 1
ATOM 532 C CA . GLU A 1 70 ? -1.569 8.342 -10.408 1.00 94.88 70 GLU A CA 1
ATOM 533 C C . GLU A 1 70 ? -1.194 7.537 -9.162 1.00 94.88 70 GLU A C 1
ATOM 535 O O . GLU A 1 70 ? -2.062 6.919 -8.558 1.00 94.88 70 GLU A O 1
ATOM 540 N N . VAL A 1 71 ? 0.058 7.609 -8.694 1.00 95.12 71 VAL A N 1
ATOM 541 C CA . VAL A 1 71 ? 0.466 6.966 -7.427 1.00 95.12 71 VAL A CA 1
ATOM 542 C C . VAL A 1 71 ? -0.350 7.498 -6.251 1.00 95.12 71 VAL A C 1
ATOM 544 O O . VAL A 1 71 ? -0.791 6.732 -5.390 1.00 95.12 71 VAL A O 1
ATOM 547 N N . VAL A 1 72 ? -0.583 8.814 -6.217 1.00 97.69 72 VAL A N 1
ATOM 548 C CA . VAL A 1 72 ? -1.439 9.430 -5.201 1.00 97.69 72 VAL A CA 1
ATOM 549 C C . VAL A 1 72 ? -2.860 8.887 -5.315 1.00 97.69 72 VAL A C 1
ATOM 551 O O . VAL A 1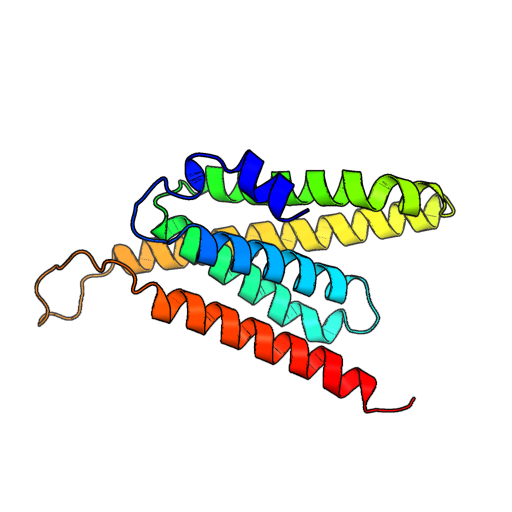 72 ? -3.409 8.474 -4.297 1.00 97.69 72 VAL A O 1
ATOM 554 N N . GLU A 1 73 ? -3.443 8.838 -6.514 1.00 97.31 73 GLU A N 1
ATOM 555 C CA . GLU A 1 73 ? -4.784 8.283 -6.736 1.00 97.31 73 GLU A CA 1
ATOM 556 C C . GLU A 1 73 ? -4.908 6.828 -6.279 1.00 97.31 73 GLU A C 1
ATOM 558 O O . GLU A 1 73 ? -5.874 6.490 -5.595 1.00 97.31 73 GLU A O 1
ATOM 563 N N . GLU A 1 74 ? -3.932 5.974 -6.595 1.00 96.12 74 GLU A N 1
ATOM 564 C CA . GLU A 1 74 ? -3.927 4.576 -6.158 1.00 96.12 74 GLU A CA 1
ATOM 565 C C . GLU A 1 74 ? -3.950 4.470 -4.623 1.00 96.12 74 GLU A C 1
ATOM 567 O O . GLU A 1 74 ? -4.720 3.687 -4.057 1.00 96.12 74 GLU A O 1
ATOM 572 N N . MET A 1 75 ? -3.186 5.320 -3.933 1.00 97.31 75 MET A N 1
ATOM 573 C CA . MET A 1 75 ? -3.180 5.388 -2.469 1.00 97.31 75 MET A CA 1
ATOM 574 C C . MET A 1 75 ? -4.459 6.017 -1.889 1.00 97.31 75 MET A C 1
ATOM 576 O O . MET A 1 75 ? -4.898 5.631 -0.801 1.00 97.31 75 MET A O 1
ATOM 580 N N . GLN A 1 76 ? -5.105 6.951 -2.597 1.00 97.06 76 GLN A N 1
ATOM 581 C CA . GLN A 1 76 ? -6.422 7.453 -2.190 1.00 97.06 76 GLN A CA 1
ATOM 582 C C . GLN A 1 76 ? -7.505 6.388 -2.350 1.00 97.06 76 GLN A C 1
ATOM 584 O O . GLN A 1 76 ? -8.381 6.276 -1.488 1.00 97.06 76 GLN A O 1
ATOM 589 N N . TYR A 1 77 ? -7.421 5.558 -3.388 1.00 96.94 77 TYR A N 1
ATOM 590 C CA . TYR A 1 77 ? -8.330 4.431 -3.553 1.00 96.94 77 TYR A CA 1
ATOM 591 C C . TYR A 1 77 ? -8.158 3.399 -2.433 1.00 96.94 77 TYR A C 1
ATOM 593 O O . TYR A 1 77 ? -9.141 2.886 -1.895 1.00 96.94 77 TYR A O 1
ATOM 601 N N . PHE A 1 78 ? -6.926 3.163 -1.974 1.00 96.50 78 PHE A N 1
ATOM 602 C CA . PHE A 1 78 ? -6.696 2.373 -0.764 1.00 96.50 78 PHE A CA 1
ATOM 603 C C . PHE A 1 78 ? -7.416 2.950 0.465 1.00 96.50 78 PHE A C 1
ATOM 605 O O . PHE A 1 78 ? -8.043 2.193 1.214 1.00 96.50 78 PHE A O 1
ATOM 612 N N . ARG A 1 79 ? -7.414 4.282 0.651 1.00 96.19 79 ARG A N 1
ATOM 613 C CA . ARG A 1 79 ? -8.203 4.932 1.716 1.00 96.19 79 ARG A CA 1
ATOM 614 C C . ARG A 1 79 ? -9.688 4.609 1.587 1.00 96.19 79 ARG A C 1
ATOM 616 O O . ARG A 1 79 ? -10.325 4.266 2.581 1.00 96.19 79 ARG A O 1
ATOM 623 N N . GLU A 1 80 ? -10.240 4.719 0.383 1.00 96.50 80 GLU A N 1
ATOM 624 C CA . GLU A 1 80 ? -11.648 4.419 0.117 1.00 96.50 80 GLU A CA 1
ATOM 625 C C . GLU A 1 80 ? -11.989 2.969 0.481 1.00 96.50 80 GLU A C 1
ATOM 627 O O . GLU A 1 80 ? -12.966 2.723 1.195 1.00 96.50 80 GLU A O 1
ATOM 632 N N . LEU A 1 81 ? -11.153 2.013 0.063 1.00 96.38 81 LEU A N 1
ATOM 633 C CA . LEU A 1 81 ? -11.319 0.603 0.410 1.00 96.38 81 LEU A CA 1
ATOM 634 C C . LEU A 1 81 ? -11.287 0.381 1.924 1.00 96.38 81 LEU A C 1
ATOM 636 O O . LEU A 1 81 ? -12.122 -0.358 2.445 1.00 96.38 81 LEU A O 1
ATOM 640 N N . LEU A 1 82 ? -10.355 1.023 2.636 1.00 94.50 82 LEU A N 1
ATOM 641 C CA . LEU A 1 82 ? -10.265 0.937 4.095 1.00 94.50 82 LEU A CA 1
ATOM 642 C C . LEU A 1 82 ? -11.512 1.499 4.773 1.00 94.50 82 LEU A C 1
ATOM 644 O O . LEU A 1 82 ? -12.047 0.865 5.678 1.00 94.50 82 LEU A O 1
ATOM 648 N N . ILE A 1 83 ? -11.996 2.664 4.335 1.00 92.88 83 ILE A N 1
ATOM 649 C CA . ILE A 1 83 ? -13.203 3.284 4.891 1.00 92.88 83 ILE A CA 1
ATOM 650 C C . ILE A 1 83 ? -14.402 2.361 4.688 1.00 92.88 83 ILE A C 1
ATOM 652 O O . ILE A 1 83 ? -15.118 2.085 5.646 1.00 92.88 83 ILE A O 1
ATOM 656 N N . ARG A 1 84 ? -14.602 1.834 3.474 1.00 94.75 84 ARG A N 1
ATOM 657 C CA . ARG A 1 84 ? -15.708 0.909 3.179 1.00 94.75 84 ARG A CA 1
ATOM 658 C C . ARG A 1 84 ? -15.624 -0.365 4.011 1.00 94.75 84 ARG A C 1
ATOM 660 O O . ARG A 1 84 ? -16.634 -0.808 4.548 1.00 94.75 84 ARG A O 1
ATOM 667 N N . PHE A 1 85 ? -14.426 -0.931 4.135 1.00 94.12 85 PHE A N 1
ATOM 668 C CA . PHE A 1 85 ? -14.200 -2.153 4.898 1.00 94.12 85 PHE A CA 1
ATOM 669 C C . PHE A 1 85 ? -14.413 -1.950 6.406 1.00 94.12 85 PHE A C 1
ATOM 671 O O . PHE A 1 85 ? -14.999 -2.802 7.068 1.00 94.12 85 PHE A O 1
ATOM 678 N N . LEU A 1 86 ? -13.968 -0.816 6.955 1.00 92.94 86 LEU A N 1
ATOM 679 C CA . LEU A 1 86 ? -14.013 -0.541 8.392 1.00 92.94 86 LEU A CA 1
ATOM 680 C C . LEU A 1 86 ? -15.293 0.165 8.849 1.00 92.94 86 LEU A C 1
ATOM 682 O O . LEU A 1 86 ? -15.554 0.195 10.051 1.00 92.94 86 LEU A O 1
ATOM 686 N N . ALA A 1 87 ? -16.097 0.720 7.937 1.00 93.81 87 ALA A N 1
ATOM 687 C CA . ALA A 1 87 ? -17.302 1.479 8.271 1.00 93.81 87 ALA A CA 1
ATOM 688 C C . ALA A 1 87 ? -18.253 0.743 9.237 1.00 93.81 87 ALA A C 1
ATOM 690 O O . ALA A 1 87 ? -18.639 1.367 10.229 1.00 93.81 87 ALA A O 1
ATOM 691 N N . PRO A 1 88 ? -18.582 -0.555 9.052 1.00 94.81 88 PRO A N 1
ATOM 692 C CA . PRO A 1 88 ? -19.442 -1.274 9.997 1.00 94.81 88 PRO A CA 1
ATOM 693 C C . PRO A 1 88 ? -18.839 -1.341 11.406 1.00 94.81 88 PRO A C 1
ATOM 695 O O . PRO A 1 88 ? -19.518 -1.066 12.395 1.00 94.81 88 PRO A O 1
ATOM 698 N N . SER A 1 89 ? -17.540 -1.634 11.500 1.00 93.25 89 SER A N 1
ATOM 699 C CA . SER A 1 89 ? -16.819 -1.715 12.773 1.00 93.25 89 SER A CA 1
ATOM 700 C C . SER A 1 89 ? -16.733 -0.358 13.468 1.00 93.25 89 SER A C 1
ATOM 702 O O . SER A 1 89 ? -16.869 -0.276 14.684 1.00 93.25 89 SER A O 1
ATOM 704 N N . ILE A 1 90 ? -16.533 0.721 12.708 1.00 92.88 90 ILE A N 1
ATOM 705 C CA . ILE A 1 90 ? -16.463 2.088 13.237 1.00 92.88 90 ILE A CA 1
ATOM 706 C C . ILE A 1 90 ? -17.840 2.555 13.718 1.00 92.88 90 ILE A C 1
ATOM 708 O O . ILE A 1 90 ? -17.924 3.186 14.771 1.00 92.88 90 ILE A O 1
ATOM 712 N N . ALA A 1 91 ? -18.909 2.216 12.994 1.00 94.69 91 ALA A N 1
ATOM 713 C CA . ALA A 1 91 ? -20.281 2.546 13.373 1.00 94.69 91 ALA A CA 1
ATOM 714 C C . ALA A 1 91 ? -20.718 1.871 14.686 1.00 94.69 91 ALA A C 1
ATOM 716 O O . ALA A 1 91 ? -21.547 2.419 15.408 1.00 94.69 91 ALA A O 1
ATOM 717 N N . ALA A 1 92 ? -20.135 0.716 15.024 1.00 96.75 92 ALA A N 1
ATOM 718 C CA . ALA A 1 92 ? -20.385 0.020 16.286 1.00 96.75 92 ALA A CA 1
ATOM 719 C C . ALA A 1 92 ? -19.667 0.648 17.502 1.00 96.75 92 ALA A C 1
ATOM 721 O O . ALA A 1 92 ? -19.965 0.300 18.646 1.00 96.75 92 ALA A O 1
ATOM 722 N N . LEU A 1 93 ? -18.712 1.561 17.289 1.00 95.75 93 LEU A N 1
ATOM 723 C CA . LEU A 1 93 ? -17.980 2.228 18.368 1.00 95.75 93 LEU A CA 1
ATOM 724 C C . LEU A 1 93 ? -18.754 3.425 18.925 1.00 95.75 93 LEU A C 1
ATOM 726 O O . LEU A 1 93 ? -19.564 4.058 18.249 1.00 95.75 93 LEU A O 1
ATOM 730 N N . ARG A 1 94 ? -18.419 3.836 20.155 1.00 97.38 94 ARG A N 1
ATOM 731 C CA . ARG A 1 94 ? -18.884 5.133 20.669 1.00 97.38 94 ARG A CA 1
ATOM 732 C C . ARG A 1 94 ? -18.372 6.253 19.749 1.00 97.38 94 ARG A C 1
ATOM 734 O O . ARG A 1 94 ? -17.194 6.211 19.384 1.00 97.38 94 ARG A O 1
ATOM 741 N N . PRO A 1 95 ? -19.155 7.313 19.468 1.00 95.62 95 PRO A N 1
ATOM 742 C CA . PRO A 1 95 ? -18.779 8.345 18.493 1.00 95.62 95 PRO A CA 1
ATOM 743 C C . PRO A 1 95 ? -17.372 8.932 18.684 1.00 95.62 95 PRO A C 1
ATOM 745 O O . PRO A 1 95 ? -16.616 9.083 17.727 1.00 95.62 95 PRO A O 1
ATOM 748 N N . ARG A 1 96 ? -16.964 9.192 19.935 1.00 96.44 96 ARG A N 1
ATOM 749 C CA . ARG A 1 96 ? -15.614 9.694 20.257 1.00 96.44 96 ARG A CA 1
ATOM 750 C C . ARG A 1 96 ? -14.502 8.699 19.903 1.00 96.44 96 ARG A C 1
ATOM 752 O O . ARG A 1 96 ? -13.448 9.110 19.431 1.00 96.44 96 ARG A O 1
ATOM 759 N N . GLN A 1 97 ? -14.731 7.405 20.128 1.00 95.12 97 GLN A N 1
ATOM 760 C CA . GLN A 1 97 ? -13.774 6.343 19.805 1.00 95.12 97 GLN A CA 1
ATOM 761 C C . GLN A 1 97 ? -13.688 6.133 18.292 1.00 95.12 97 GLN A C 1
ATOM 763 O O . GLN A 1 97 ? -12.584 6.072 17.756 1.00 95.12 97 GLN A O 1
ATOM 768 N N . GLY A 1 98 ? -14.838 6.100 17.608 1.00 94.19 98 GLY A N 1
ATOM 769 C CA . GLY A 1 98 ? -14.902 6.011 16.150 1.00 94.19 98 GLY A CA 1
ATOM 770 C C . GLY A 1 98 ? -14.169 7.172 15.473 1.00 94.19 98 GLY A C 1
ATOM 771 O O . GLY A 1 98 ? -13.312 6.944 14.624 1.00 94.19 98 GLY A O 1
ATOM 772 N N . MET A 1 99 ? -14.409 8.410 15.921 1.00 95.56 99 MET A N 1
ATOM 773 C CA . MET A 1 99 ? -13.708 9.595 15.412 1.00 95.56 99 MET A CA 1
ATOM 774 C C . MET A 1 99 ? -12.195 9.536 15.668 1.00 95.56 99 MET A C 1
ATOM 776 O O . MET A 1 99 ? -11.399 9.800 14.767 1.00 95.56 99 MET A O 1
ATOM 780 N N . ALA A 1 100 ? -11.771 9.157 16.878 1.00 93.69 100 ALA A N 1
ATOM 781 C CA . ALA A 1 100 ? -10.350 9.025 17.198 1.00 93.69 100 ALA A CA 1
ATOM 782 C C . ALA A 1 100 ? -9.651 7.963 16.330 1.00 93.69 100 ALA A C 1
ATOM 784 O O . ALA A 1 100 ? -8.509 8.167 15.909 1.00 93.69 100 ALA A O 1
ATOM 785 N N . LEU A 1 101 ? -10.334 6.850 16.044 1.00 91.81 101 LEU A N 1
ATOM 786 C CA . LEU A 1 101 ? -9.839 5.810 15.149 1.00 91.81 101 LEU A CA 1
ATOM 787 C C . LEU A 1 101 ? -9.742 6.324 13.707 1.00 91.81 101 LEU A C 1
ATOM 789 O O . LEU A 1 101 ? -8.669 6.224 13.120 1.00 91.81 101 LEU A O 1
ATOM 793 N N . LEU A 1 102 ? -10.796 6.949 13.172 1.00 92.69 102 LEU A N 1
ATOM 794 C CA . LEU A 1 102 ? -10.801 7.540 11.826 1.00 92.69 102 LEU A CA 1
ATOM 795 C C . LEU A 1 102 ? -9.643 8.522 11.618 1.00 92.69 102 LEU A C 1
ATOM 797 O O . LEU A 1 102 ? -8.889 8.399 10.656 1.00 92.69 102 LEU A O 1
ATOM 801 N N . LEU A 1 103 ? -9.446 9.460 12.549 1.00 94.25 103 LEU A N 1
ATOM 802 C CA . LEU A 1 103 ? -8.352 10.433 12.474 1.00 94.25 103 LEU A CA 1
ATOM 803 C C . LEU A 1 103 ? -6.974 9.764 12.516 1.00 94.25 103 LEU A C 1
ATOM 805 O O . LEU A 1 103 ? -6.044 10.216 11.846 1.00 94.25 103 LEU A O 1
ATOM 809 N N . ARG A 1 104 ? -6.821 8.685 13.292 1.00 92.19 104 ARG A N 1
ATOM 810 C CA . ARG A 1 104 ? -5.570 7.922 13.342 1.00 92.19 104 ARG A CA 1
ATOM 811 C C . ARG A 1 104 ? -5.309 7.202 12.021 1.00 92.19 104 ARG A C 1
ATOM 813 O O . ARG A 1 104 ? -4.193 7.289 11.521 1.00 92.19 104 ARG A O 1
ATOM 820 N N . LEU A 1 105 ? -6.317 6.536 11.463 1.00 93.38 105 LEU A N 1
ATOM 821 C CA . LEU A 1 105 ? -6.214 5.834 10.183 1.00 93.38 105 LEU A CA 1
ATOM 822 C C . LEU A 1 105 ? -5.894 6.804 9.042 1.00 93.38 105 LEU A C 1
ATOM 824 O O . LEU A 1 105 ? -4.986 6.528 8.264 1.00 93.38 105 LEU A O 1
ATOM 828 N N . ASN A 1 106 ? -6.546 7.972 9.006 1.00 94.50 106 ASN A N 1
ATOM 829 C CA . ASN A 1 106 ? -6.244 9.021 8.029 1.00 94.50 106 ASN A CA 1
ATOM 830 C C . ASN A 1 106 ? -4.770 9.426 8.083 1.00 94.50 106 ASN A C 1
ATOM 832 O O . ASN A 1 106 ? -4.091 9.358 7.067 1.00 94.50 106 ASN A O 1
ATOM 836 N N . ARG A 1 107 ? -4.229 9.713 9.275 1.00 95.38 107 ARG A N 1
ATOM 837 C CA . ARG A 1 107 ? -2.804 10.065 9.423 1.00 95.38 107 ARG A CA 1
ATOM 838 C C . ARG A 1 107 ? -1.854 8.963 8.948 1.00 95.38 107 ARG A C 1
ATOM 840 O O . ARG A 1 107 ? -0.777 9.271 8.443 1.00 95.38 107 ARG A O 1
ATOM 847 N N . LEU A 1 108 ? -2.214 7.691 9.139 1.00 95.25 108 LEU A N 1
ATOM 848 C CA . LEU A 1 108 ? -1.402 6.567 8.665 1.00 95.25 108 LEU A CA 1
ATOM 849 C C . LEU A 1 108 ? -1.381 6.502 7.137 1.00 95.25 108 LEU A C 1
ATOM 851 O O . LEU A 1 108 ? -0.303 6.368 6.556 1.00 95.25 108 LEU A O 1
ATOM 855 N N . VAL A 1 109 ? -2.547 6.651 6.502 1.00 96.81 109 VAL A N 1
ATOM 856 C CA . VAL A 1 109 ? -2.661 6.692 5.040 1.00 96.81 109 VAL A CA 1
ATOM 857 C C . VAL A 1 109 ? -1.944 7.915 4.475 1.00 96.81 109 VAL A C 1
ATOM 859 O O . VAL A 1 109 ? -1.147 7.757 3.561 1.00 96.81 109 VAL A O 1
ATOM 862 N N . ASP A 1 110 ? -2.129 9.103 5.055 1.00 97.88 110 ASP A N 1
ATOM 863 C CA . ASP A 1 110 ? -1.465 10.339 4.615 1.00 97.88 110 ASP A CA 1
ATOM 864 C C . ASP A 1 110 ? 0.060 10.202 4.659 1.00 97.88 110 ASP A C 1
ATOM 866 O O . ASP A 1 110 ? 0.765 10.595 3.728 1.00 97.88 110 ASP A O 1
ATOM 870 N N . LYS A 1 111 ? 0.590 9.578 5.720 1.00 97.50 111 LYS A N 1
ATOM 871 C CA . LYS A 1 111 ? 2.021 9.275 5.797 1.00 97.50 111 LYS A CA 1
ATOM 872 C C . LYS A 1 111 ? 2.440 8.254 4.738 1.00 97.50 111 LYS A C 1
ATOM 874 O O . LYS A 1 111 ? 3.527 8.397 4.190 1.00 97.50 111 LYS A O 1
ATOM 879 N N . GLY A 1 112 ? 1.605 7.257 4.449 1.00 97.75 112 GLY A N 1
ATOM 880 C CA . GLY A 1 112 ? 1.847 6.294 3.373 1.00 97.75 112 GLY A CA 1
ATOM 881 C C . GLY A 1 112 ? 1.915 6.962 2.000 1.00 97.75 112 GLY A C 1
ATOM 882 O O . GLY A 1 112 ? 2.883 6.752 1.279 1.00 97.75 112 GLY A O 1
ATOM 883 N N . VAL A 1 113 ? 0.961 7.847 1.685 1.00 98.44 113 VAL A N 1
ATOM 884 C CA . VAL A 1 113 ? 0.959 8.669 0.460 1.00 98.44 113 VAL A CA 1
ATOM 885 C C . VAL A 1 113 ? 2.263 9.455 0.347 1.00 98.44 113 VAL A C 1
ATOM 887 O O . VAL A 1 113 ? 2.928 9.391 -0.681 1.00 98.44 113 VAL A O 1
ATOM 890 N N . ALA A 1 114 ? 2.670 10.149 1.416 1.00 98.44 114 ALA A N 1
ATOM 891 C CA . ALA A 1 114 ? 3.916 10.910 1.414 1.00 98.44 114 ALA A CA 1
ATOM 892 C C . ALA A 1 114 ? 5.140 10.022 1.130 1.00 98.44 114 ALA A C 1
ATOM 894 O O . ALA A 1 114 ? 5.998 10.397 0.338 1.00 98.44 114 ALA A O 1
ATOM 895 N N . MET A 1 115 ? 5.216 8.837 1.744 1.00 98.50 115 MET A N 1
ATOM 896 C CA . MET A 1 115 ? 6.329 7.913 1.508 1.00 98.50 115 MET A CA 1
ATOM 897 C C . MET A 1 115 ? 6.320 7.315 0.101 1.00 98.50 115 MET A C 1
ATOM 899 O O . MET A 1 115 ? 7.389 7.166 -0.479 1.00 98.50 115 MET A O 1
ATOM 903 N N . ALA A 1 116 ? 5.148 7.023 -0.464 1.00 98.38 116 ALA A N 1
ATOM 904 C CA . ALA A 1 116 ? 5.032 6.561 -1.845 1.00 98.38 116 ALA A CA 1
ATOM 905 C C . ALA A 1 116 ? 5.484 7.634 -2.839 1.00 98.38 116 ALA A C 1
ATOM 907 O O . ALA A 1 116 ? 6.245 7.345 -3.755 1.00 98.38 116 ALA A O 1
ATOM 908 N N . VAL A 1 117 ? 5.108 8.895 -2.626 1.00 98.12 117 VAL A N 1
ATOM 909 C CA . VAL A 1 117 ? 5.585 9.999 -3.473 1.00 98.12 117 VAL A CA 1
ATOM 910 C C . VAL A 1 117 ? 7.102 10.183 -3.356 1.00 98.12 117 VAL A C 1
ATOM 912 O O . VAL A 1 117 ? 7.762 10.392 -4.373 1.00 98.12 117 VAL A O 1
ATOM 915 N N . ILE A 1 118 ? 7.671 10.063 -2.150 1.00 98.00 118 ILE A N 1
ATOM 916 C CA . ILE A 1 118 ? 9.131 10.098 -1.954 1.00 98.00 118 ILE A CA 1
ATOM 917 C C . ILE A 1 118 ? 9.796 8.957 -2.730 1.00 98.00 118 ILE A C 1
ATOM 919 O O . ILE A 1 118 ? 10.658 9.221 -3.557 1.00 98.00 118 ILE A O 1
ATOM 923 N N . GLY A 1 119 ? 9.349 7.713 -2.540 1.00 96.44 119 GLY A N 1
ATOM 924 C CA . GLY A 1 119 ? 9.934 6.555 -3.222 1.00 96.44 119 GLY A CA 1
ATOM 925 C C . GLY A 1 119 ? 9.819 6.623 -4.747 1.00 96.44 119 GLY A C 1
ATOM 926 O O . GLY A 1 119 ? 10.765 6.280 -5.453 1.00 96.44 119 GLY A O 1
ATOM 927 N N . TYR A 1 120 ? 8.695 7.136 -5.256 1.00 95.88 120 TYR A N 1
ATOM 928 C CA . TYR A 1 120 ? 8.514 7.436 -6.677 1.00 95.88 120 TYR A CA 1
ATOM 929 C C . TYR A 1 120 ? 9.536 8.467 -7.171 1.00 95.88 120 TYR A C 1
ATOM 931 O O . TYR A 1 120 ? 10.181 8.272 -8.200 1.00 95.88 120 TYR A O 1
ATOM 939 N N . THR A 1 121 ? 9.696 9.565 -6.431 1.00 95.75 121 THR A N 1
ATOM 940 C CA . THR A 1 121 ? 10.594 10.664 -6.808 1.00 95.75 121 THR A CA 1
ATOM 941 C C . THR A 1 121 ? 12.052 10.221 -6.770 1.00 95.75 121 THR A C 1
ATOM 943 O O . THR A 1 121 ? 12.788 10.510 -7.708 1.00 95.75 121 THR A O 1
ATOM 946 N N . ASP A 1 122 ? 12.457 9.467 -5.747 1.00 94.06 122 ASP A N 1
ATOM 947 C CA . ASP A 1 122 ? 13.804 8.900 -5.640 1.00 94.06 122 ASP A CA 1
ATOM 948 C C . ASP A 1 122 ? 14.117 7.990 -6.835 1.00 94.06 122 ASP A C 1
ATOM 950 O O . ASP A 1 122 ? 15.203 8.065 -7.408 1.00 94.06 122 ASP A O 1
ATOM 954 N N . ALA A 1 123 ? 13.155 7.158 -7.248 1.00 90.81 123 ALA A N 1
ATOM 955 C CA . ALA A 1 123 ? 13.295 6.287 -8.413 1.00 90.81 123 ALA A CA 1
ATOM 956 C C . ALA A 1 123 ? 13.432 7.083 -9.718 1.00 90.81 123 ALA A C 1
ATOM 958 O O . ALA A 1 123 ? 14.281 6.771 -10.554 1.00 90.81 123 ALA A O 1
ATOM 959 N N . LEU A 1 124 ? 12.628 8.138 -9.875 1.00 89.69 124 LEU A N 1
ATOM 960 C CA . LEU A 1 124 ? 12.706 9.030 -11.026 1.00 89.69 124 LEU A CA 1
ATOM 961 C C . LEU A 1 124 ? 14.059 9.749 -11.078 1.00 89.69 124 LEU A C 1
ATOM 963 O O . LEU A 1 124 ? 14.713 9.731 -12.115 1.00 89.69 124 LEU A O 1
ATOM 967 N N . VAL A 1 125 ? 14.514 10.334 -9.968 1.00 89.94 125 VAL A N 1
ATOM 968 C CA . VAL A 1 125 ? 15.824 10.999 -9.887 1.00 89.94 125 VAL A CA 1
ATOM 969 C C . VAL A 1 125 ? 16.947 10.016 -10.206 1.00 89.94 125 VAL A C 1
ATOM 971 O O . VAL A 1 125 ? 17.812 10.338 -11.015 1.00 89.94 125 VAL A O 1
ATOM 974 N N . ALA A 1 126 ? 16.907 8.803 -9.647 1.00 86.94 126 ALA A N 1
ATOM 975 C CA . ALA A 1 126 ? 17.891 7.766 -9.943 1.00 86.94 126 ALA A CA 1
ATOM 976 C C . ALA A 1 126 ? 17.938 7.411 -11.439 1.00 86.94 126 ALA A C 1
ATOM 978 O O . ALA A 1 126 ? 19.019 7.192 -11.970 1.00 86.94 126 ALA A O 1
ATOM 979 N N . SER A 1 127 ? 16.792 7.413 -12.130 1.00 82.69 127 SER A N 1
ATOM 980 C CA . SER A 1 127 ? 16.730 7.159 -13.579 1.00 82.69 127 SER A CA 1
ATOM 981 C C . SER A 1 127 ? 17.301 8.288 -14.450 1.00 82.69 127 SER A C 1
ATOM 983 O O . SER A 1 127 ? 17.568 8.068 -15.628 1.00 82.69 127 SER A O 1
ATOM 985 N N . LEU A 1 128 ? 17.472 9.491 -13.889 1.00 84.31 128 LEU A N 1
ATOM 986 C CA . LEU A 1 128 ? 18.034 10.657 -14.578 1.00 84.31 128 LEU A CA 1
ATOM 987 C C . LEU A 1 128 ? 19.543 10.809 -14.353 1.00 84.31 128 LEU A C 1
ATOM 989 O O . LEU A 1 128 ? 20.185 11.587 -15.060 1.00 84.31 128 LEU A O 1
ATOM 993 N N . LEU A 1 129 ? 20.105 10.116 -13.360 1.00 81.38 129 LEU A N 1
ATOM 994 C CA . LEU A 1 129 ? 21.540 10.132 -13.110 1.00 81.38 129 LEU A CA 1
ATOM 995 C C . LEU A 1 129 ? 22.256 9.289 -14.177 1.00 81.38 129 LEU A C 1
ATOM 997 O O . LEU A 1 129 ? 21.769 8.211 -14.518 1.00 81.38 129 LEU A O 1
ATOM 1001 N N . PRO A 1 130 ? 23.396 9.759 -14.712 1.00 66.69 130 PRO A N 1
ATOM 1002 C CA . PRO A 1 130 ? 24.178 8.974 -15.655 1.00 66.69 130 PRO A CA 1
ATOM 1003 C C . PRO A 1 130 ? 24.635 7.675 -14.985 1.00 66.69 130 PRO A C 1
ATOM 1005 O O . PRO A 1 130 ? 25.101 7.689 -13.843 1.00 66.69 130 PRO A O 1
ATOM 1008 N N . ASP A 1 131 ? 24.504 6.553 -15.696 1.00 64.50 131 ASP A N 1
ATOM 1009 C CA . ASP A 1 131 ? 25.185 5.322 -15.306 1.00 64.50 131 ASP A CA 1
ATOM 1010 C C . ASP A 1 131 ? 26.694 5.615 -15.232 1.00 64.50 131 ASP A C 1
ATOM 1012 O O . ASP A 1 131 ? 27.225 6.369 -16.052 1.00 64.50 131 ASP A O 1
ATOM 1016 N N . ASN A 1 132 ? 27.384 5.045 -14.239 1.00 56.91 132 ASN A N 1
ATOM 1017 C CA . ASN A 1 132 ? 28.847 5.084 -14.177 1.00 56.91 132 ASN A CA 1
ATOM 1018 C C . ASN A 1 132 ? 29.419 4.731 -15.566 1.00 56.91 132 ASN A C 1
ATOM 1020 O O . ASN A 1 132 ? 28.943 3.774 -16.178 1.00 56.91 132 ASN A O 1
ATOM 1024 N N . GLU A 1 133 ? 30.409 5.503 -16.031 1.00 52.31 133 GLU A N 1
ATOM 1025 C CA . GLU A 1 133 ? 30.855 5.696 -17.431 1.00 52.31 133 GLU A CA 1
ATOM 1026 C C . GLU A 1 133 ? 31.159 4.442 -18.294 1.00 52.31 133 GLU A C 1
ATOM 1028 O O . GLU A 1 133 ? 31.446 4.588 -19.478 1.00 52.31 133 GLU A O 1
ATOM 1033 N N . ASP A 1 134 ? 31.026 3.218 -17.782 1.00 56.50 134 ASP A N 1
ATOM 1034 C CA . ASP A 1 134 ? 31.441 1.978 -18.455 1.00 56.50 134 ASP A CA 1
ATOM 1035 C C . ASP A 1 134 ? 30.297 1.036 -18.881 1.00 56.50 134 ASP A C 1
ATOM 1037 O O . ASP A 1 134 ? 30.557 -0.057 -19.389 1.00 56.50 134 ASP A O 1
ATOM 1041 N N . THR A 1 135 ? 29.024 1.412 -18.707 1.00 53.50 135 THR A N 1
ATOM 1042 C CA . THR A 1 135 ? 27.890 0.579 -19.164 1.00 53.50 135 THR A CA 1
ATOM 1043 C C . THR A 1 135 ? 27.126 1.282 -20.288 1.00 53.50 135 THR A C 1
ATOM 1045 O O . THR A 1 135 ? 26.703 2.422 -20.099 1.00 53.50 135 THR A O 1
ATOM 1048 N N . PRO A 1 136 ? 26.918 0.651 -21.465 1.00 51.88 136 PRO A N 1
ATOM 1049 C CA . PRO A 1 136 ? 26.074 1.242 -22.500 1.00 51.88 136 PRO A CA 1
ATOM 1050 C C . PRO A 1 136 ? 24.678 1.522 -21.920 1.00 51.88 136 PRO A C 1
ATOM 1052 O O . PRO A 1 136 ? 24.215 0.720 -21.105 1.00 51.88 136 PRO A O 1
ATOM 1055 N N . PRO A 1 137 ? 23.991 2.607 -22.335 1.00 47.78 137 PRO A N 1
ATOM 1056 C CA . PRO A 1 137 ? 22.671 2.969 -21.825 1.00 47.78 137 PRO A CA 1
ATOM 1057 C C . PRO A 1 137 ? 21.632 1.939 -22.284 1.00 47.78 137 PRO A C 1
ATOM 1059 O O . PRO A 1 137 ? 20.894 2.123 -23.251 1.00 47.78 137 PRO A O 1
ATOM 1062 N N . GLY A 1 138 ? 21.596 0.802 -21.604 1.00 49.88 138 GLY A N 1
ATOM 1063 C CA . GLY A 1 138 ? 20.517 -0.155 -21.672 1.00 49.88 138 GLY A CA 1
ATOM 1064 C C . GLY A 1 138 ? 19.429 0.347 -20.747 1.00 49.88 138 GLY A C 1
ATOM 1065 O O . GLY A 1 138 ? 19.649 0.481 -19.547 1.00 49.88 138 GLY A O 1
ATOM 1066 N N . ARG A 1 139 ? 18.242 0.617 -21.294 1.00 50.84 139 ARG A N 1
ATOM 1067 C CA . ARG A 1 139 ? 17.018 0.787 -20.506 1.00 50.84 139 ARG A CA 1
ATOM 1068 C C . ARG A 1 139 ? 16.953 -0.398 -19.539 1.00 50.84 139 ARG A C 1
ATOM 1070 O O . ARG A 1 139 ? 16.687 -1.506 -19.998 1.00 50.84 139 ARG A O 1
ATOM 1077 N N . ARG A 1 140 ? 17.262 -0.203 -18.248 1.00 56.03 140 ARG A N 1
ATOM 1078 C CA . ARG A 1 140 ? 17.169 -1.278 -17.253 1.00 56.03 140 ARG A CA 1
ATOM 1079 C C . ARG A 1 140 ? 15.710 -1.693 -17.202 1.00 56.03 140 ARG A C 1
ATOM 1081 O O . ARG A 1 140 ? 14.892 -1.028 -16.576 1.00 56.03 140 ARG A O 1
ATOM 1088 N N . THR A 1 141 ? 15.365 -2.755 -17.918 1.00 61.41 141 THR A N 1
ATOM 1089 C CA . THR A 1 141 ? 14.154 -3.507 -17.632 1.00 61.41 141 THR A CA 1
ATOM 1090 C C . THR A 1 141 ? 14.325 -4.017 -16.208 1.00 61.41 141 THR A C 1
ATOM 1092 O O . THR A 1 141 ? 15.275 -4.762 -15.969 1.00 61.41 141 THR A O 1
ATOM 1095 N N . PRO A 1 142 ? 13.489 -3.567 -15.260 1.00 65.81 142 PRO A N 1
ATOM 1096 C CA . PRO A 1 142 ? 13.550 -4.031 -13.883 1.00 65.81 142 PRO A CA 1
ATOM 1097 C C . PRO A 1 142 ? 13.467 -5.549 -13.868 1.00 65.81 142 PRO A C 1
ATOM 1099 O O . PRO A 1 142 ? 12.575 -6.096 -14.516 1.00 65.81 142 PRO A O 1
ATOM 1102 N N . ASP A 1 143 ? 14.373 -6.219 -13.159 1.00 76.00 143 ASP A N 1
ATOM 1103 C CA . ASP A 1 143 ? 14.263 -7.660 -12.968 1.00 76.00 143 ASP A CA 1
ATOM 1104 C C . ASP A 1 143 ? 13.079 -7.934 -12.024 1.00 76.00 143 ASP A C 1
ATOM 1106 O O . ASP A 1 143 ? 13.121 -7.553 -10.849 1.00 76.00 143 ASP A O 1
ATOM 1110 N N . PRO A 1 144 ? 12.001 -8.596 -12.487 1.00 72.38 144 PRO A N 1
ATOM 1111 C CA . PRO A 1 144 ? 10.870 -8.924 -11.629 1.00 72.38 144 PRO A CA 1
ATOM 1112 C C . PRO A 1 144 ? 11.256 -9.761 -10.403 1.00 72.38 144 PRO A C 1
ATOM 1114 O O . PRO A 1 144 ? 10.547 -9.717 -9.391 1.00 72.38 144 PRO A O 1
ATOM 1117 N N . ALA A 1 145 ? 12.356 -10.521 -10.472 1.00 79.69 145 ALA A N 1
ATOM 1118 C CA . ALA A 1 145 ? 12.873 -11.285 -9.344 1.00 79.69 145 ALA A CA 1
ATOM 1119 C C . ALA A 1 145 ? 13.431 -10.369 -8.246 1.00 79.69 145 ALA A C 1
ATOM 1121 O O . ALA A 1 145 ? 13.153 -10.606 -7.070 1.00 79.69 145 ALA A O 1
ATOM 1122 N N . GLU A 1 146 ? 14.127 -9.288 -8.607 1.00 82.88 146 GLU A N 1
ATOM 1123 C CA . GLU A 1 146 ? 14.623 -8.288 -7.653 1.00 82.88 146 GLU A CA 1
ATOM 1124 C C . GLU A 1 146 ? 13.470 -7.565 -6.948 1.00 82.88 146 GLU A C 1
ATOM 1126 O O . GLU A 1 146 ? 13.480 -7.431 -5.722 1.00 82.88 146 GLU A O 1
ATOM 1131 N N . LEU A 1 147 ? 12.434 -7.175 -7.702 1.00 83.25 147 LEU A N 1
ATOM 1132 C CA . LEU A 1 147 ? 11.236 -6.536 -7.141 1.00 83.25 147 LEU A CA 1
ATOM 1133 C C . LEU A 1 147 ? 10.520 -7.477 -6.162 1.00 83.25 147 LEU A C 1
ATOM 1135 O O . LEU A 1 147 ? 10.178 -7.096 -5.042 1.00 83.25 147 LEU A O 1
ATOM 1139 N N . SER A 1 148 ? 10.339 -8.738 -6.560 1.00 86.31 148 SER A N 1
ATOM 1140 C CA . SER A 1 148 ? 9.710 -9.761 -5.715 1.00 86.31 148 SER A CA 1
ATOM 1141 C C . SER A 1 148 ? 10.528 -10.030 -4.451 1.00 86.31 148 SER A C 1
ATOM 1143 O O . SER A 1 148 ? 9.967 -10.173 -3.365 1.00 86.31 148 SER A O 1
ATOM 1145 N N . HIS A 1 149 ? 11.856 -10.059 -4.574 1.00 88.69 149 HIS A N 1
ATOM 1146 C CA . HIS A 1 149 ? 12.766 -10.242 -3.451 1.00 88.69 149 HIS A CA 1
ATOM 1147 C C . HIS A 1 149 ? 12.692 -9.071 -2.461 1.00 88.69 149 HIS A C 1
ATOM 1149 O O . HIS A 1 149 ? 12.603 -9.300 -1.255 1.00 88.69 149 HIS A O 1
ATOM 1155 N N . ALA A 1 150 ? 12.648 -7.822 -2.939 1.00 88.81 150 ALA A N 1
ATOM 1156 C CA . ALA A 1 150 ? 12.485 -6.648 -2.079 1.00 88.81 150 ALA A CA 1
ATOM 1157 C C . ALA A 1 150 ? 11.182 -6.709 -1.258 1.00 88.81 150 ALA A C 1
ATOM 1159 O O . ALA A 1 150 ? 11.195 -6.463 -0.047 1.00 88.81 150 ALA A O 1
ATOM 1160 N N . LEU A 1 151 ? 10.071 -7.114 -1.886 1.00 92.31 151 LEU A N 1
ATOM 1161 C CA . LEU A 1 151 ? 8.797 -7.329 -1.191 1.00 92.31 151 LEU A CA 1
ATOM 1162 C C . LEU A 1 151 ? 8.887 -8.460 -0.160 1.00 92.31 151 LEU A C 1
ATOM 1164 O O . LEU A 1 151 ? 8.340 -8.335 0.938 1.00 92.31 151 LEU A O 1
ATOM 1168 N N . GLU A 1 152 ? 9.588 -9.549 -0.480 1.00 93.50 152 GLU A N 1
ATOM 1169 C CA . GLU A 1 152 ? 9.756 -10.681 0.433 1.00 93.50 152 GLU A CA 1
ATOM 1170 C C . GLU A 1 152 ? 10.609 -10.327 1.657 1.00 93.50 152 GLU A C 1
ATOM 1172 O O . GLU A 1 152 ? 10.303 -10.764 2.767 1.00 93.50 152 GLU A O 1
ATOM 1177 N N . LEU A 1 153 ? 11.624 -9.472 1.503 1.00 94.50 153 LEU A N 1
ATOM 1178 C CA . LEU A 1 153 ? 12.398 -8.961 2.637 1.00 94.50 153 LEU A CA 1
ATOM 1179 C C . LEU A 1 153 ? 11.513 -8.178 3.614 1.00 94.50 153 LEU A C 1
ATOM 1181 O O . LEU A 1 153 ? 11.579 -8.403 4.825 1.00 94.50 153 LEU A O 1
ATOM 1185 N N . ILE A 1 154 ? 10.649 -7.299 3.097 1.00 94.88 154 ILE A N 1
ATOM 1186 C CA . ILE A 1 154 ? 9.715 -6.521 3.925 1.00 94.88 154 ILE A CA 1
ATOM 1187 C C . ILE A 1 154 ? 8.684 -7.446 4.582 1.00 94.88 154 ILE A C 1
ATOM 1189 O O . ILE A 1 154 ? 8.385 -7.295 5.768 1.00 94.88 154 ILE A O 1
ATOM 1193 N N . ARG A 1 155 ? 8.175 -8.440 3.846 1.00 94.94 155 ARG A N 1
ATOM 1194 C CA . ARG A 1 155 ? 7.246 -9.449 4.372 1.00 94.94 155 ARG A CA 1
ATOM 1195 C C . ARG A 1 155 ? 7.875 -10.274 5.494 1.00 94.94 155 ARG A C 1
ATOM 1197 O O . ARG A 1 155 ? 7.269 -10.445 6.549 1.00 94.94 155 ARG A O 1
ATOM 1204 N N . THR A 1 156 ? 9.103 -10.743 5.300 1.00 94.94 156 THR A N 1
ATOM 1205 C CA . THR A 1 156 ? 9.854 -11.506 6.303 1.00 94.94 156 THR A CA 1
ATOM 1206 C C . THR A 1 156 ? 10.089 -10.676 7.563 1.00 94.94 156 THR A C 1
ATOM 1208 O O . THR A 1 156 ? 9.922 -11.170 8.678 1.00 94.94 156 THR A O 1
ATOM 1211 N N . GLU A 1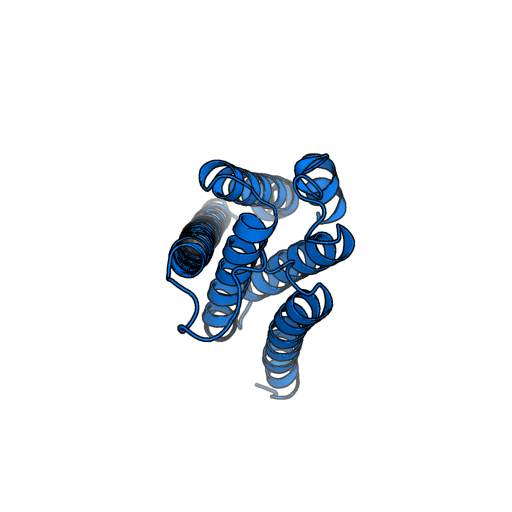 157 ? 10.439 -9.399 7.415 1.00 94.19 157 GLU A N 1
ATOM 1212 C CA . GLU A 1 157 ? 10.605 -8.478 8.540 1.00 94.19 157 GLU A CA 1
ATOM 1213 C C . GLU A 1 157 ? 9.294 -8.225 9.294 1.00 94.19 157 GLU A C 1
ATOM 1215 O O . GLU A 1 157 ? 9.286 -8.226 10.531 1.00 94.19 157 GLU A O 1
ATOM 1220 N N . LEU A 1 158 ? 8.178 -8.072 8.573 1.00 93.31 158 LEU A N 1
ATOM 1221 C CA . LEU A 1 158 ? 6.849 -7.966 9.170 1.00 93.31 158 LEU A CA 1
ATOM 1222 C C . LEU A 1 158 ? 6.522 -9.221 9.983 1.00 93.31 158 LEU A C 1
ATOM 1224 O O . LEU A 1 158 ? 6.188 -9.115 11.163 1.00 93.31 158 LEU A O 1
ATOM 1228 N N . HIS A 1 159 ? 6.666 -10.406 9.385 1.00 92.94 159 HIS A N 1
ATOM 1229 C CA . HIS A 1 159 ? 6.403 -11.676 10.060 1.00 92.94 159 HIS A CA 1
ATOM 1230 C C . HIS A 1 159 ? 7.302 -11.882 11.275 1.00 92.94 159 HIS A C 1
ATOM 1232 O O . HIS A 1 159 ? 6.825 -12.348 12.306 1.00 92.94 159 HIS A O 1
ATOM 1238 N N . ARG A 1 160 ? 8.577 -11.487 11.202 1.00 92.25 160 ARG A N 1
ATOM 1239 C CA . ARG A 1 160 ? 9.481 -11.523 12.355 1.00 92.25 160 ARG A CA 1
ATOM 1240 C C . ARG A 1 160 ? 8.985 -10.605 13.467 1.00 92.25 160 ARG A C 1
ATOM 1242 O O . ARG A 1 160 ? 8.896 -11.036 14.608 1.00 92.25 160 ARG A O 1
ATOM 1249 N N . THR A 1 161 ? 8.624 -9.368 13.143 1.00 89.31 161 THR A N 1
ATOM 1250 C CA . THR A 1 161 ? 8.140 -8.383 14.124 1.00 89.31 161 THR A CA 1
ATOM 1251 C C . THR A 1 161 ? 6.853 -8.847 14.808 1.00 89.31 161 THR A C 1
ATOM 1253 O O . THR A 1 161 ? 6.727 -8.761 16.028 1.00 89.31 161 THR A O 1
ATOM 1256 N N . VAL A 1 162 ? 5.913 -9.391 14.033 1.00 87.12 162 VAL A N 1
ATOM 1257 C CA . VAL A 1 162 ? 4.641 -9.912 14.552 1.00 87.12 162 VAL A CA 1
ATOM 1258 C C . VAL A 1 162 ? 4.840 -11.226 15.320 1.00 87.12 162 VAL A C 1
ATOM 1260 O O . VAL A 1 162 ? 4.256 -11.407 16.386 1.00 87.12 162 VAL A O 1
ATOM 1263 N N . GLY A 1 163 ? 5.695 -12.124 14.827 1.00 79.12 163 GLY A N 1
ATOM 1264 C CA . GLY A 1 163 ? 5.980 -13.423 15.443 1.00 79.12 163 GLY A CA 1
ATOM 1265 C C . GLY A 1 163 ? 6.778 -13.329 16.747 1.00 79.12 163 GLY A C 1
ATOM 1266 O O . GLY A 1 163 ? 6.457 -14.024 17.706 1.00 79.12 163 GLY A O 1
ATOM 1267 N N . VAL A 1 164 ? 7.764 -12.428 16.830 1.00 71.38 164 VAL A N 1
ATOM 1268 C CA . VAL A 1 164 ? 8.529 -12.162 18.067 1.00 71.38 164 VAL A CA 1
ATOM 1269 C C . VAL A 1 164 ? 7.615 -11.635 19.176 1.00 71.38 164 VAL A C 1
ATOM 1271 O O . VAL A 1 164 ? 7.745 -12.034 20.333 1.00 71.38 164 VAL A O 1
ATOM 1274 N N . ALA A 1 165 ? 6.642 -10.792 18.827 1.00 61.56 165 ALA A N 1
ATOM 1275 C CA . ALA A 1 165 ? 5.661 -10.297 19.784 1.00 61.56 165 ALA A CA 1
ATOM 1276 C C . ALA A 1 165 ? 4.728 -11.397 20.316 1.00 61.56 165 ALA A C 1
ATOM 1278 O O . ALA A 1 165 ? 4.344 -11.352 21.478 1.00 61.56 165 ALA A O 1
ATOM 1279 N N . ALA A 1 166 ? 4.386 -12.396 19.496 1.00 62.09 166 ALA A N 1
ATOM 1280 C CA . ALA A 1 166 ? 3.570 -13.533 19.925 1.00 62.09 166 ALA A CA 1
ATOM 1281 C C . ALA A 1 166 ? 4.329 -14.507 20.850 1.00 62.09 166 ALA A C 1
ATOM 1283 O O . ALA A 1 166 ? 3.709 -15.185 21.664 1.00 62.09 166 ALA A O 1
ATOM 1284 N N . ALA A 1 167 ? 5.661 -14.574 20.736 1.00 60.56 167 ALA A N 1
ATOM 1285 C CA . ALA A 1 167 ? 6.515 -15.469 21.522 1.00 60.56 167 ALA A CA 1
ATOM 1286 C C . ALA A 1 167 ? 6.932 -14.906 22.895 1.00 60.56 167 ALA A C 1
ATOM 1288 O O . ALA A 1 167 ? 7.495 -15.637 23.707 1.00 60.56 167 ALA A O 1
ATOM 1289 N N . THR A 1 168 ? 6.668 -13.625 23.163 1.00 50.09 168 THR A N 1
ATOM 1290 C CA . THR A 1 168 ? 7.007 -12.974 24.436 1.00 50.09 168 THR A CA 1
ATOM 1291 C C . THR A 1 168 ? 5.732 -12.852 25.283 1.00 50.09 168 THR A C 1
ATOM 1293 O O . THR A 1 168 ? 4.926 -11.963 25.002 1.00 50.09 168 THR A O 1
ATOM 1296 N N . PRO A 1 169 ? 5.476 -13.734 26.272 1.00 46.38 169 PRO A N 1
ATOM 1297 C CA . PRO A 1 169 ? 4.334 -13.555 27.163 1.00 46.38 169 PRO A CA 1
ATOM 1298 C C . PRO A 1 169 ? 4.541 -12.299 28.023 1.00 46.38 169 PRO A C 1
ATOM 1300 O O . PRO A 1 169 ? 5.659 -12.025 28.465 1.00 46.38 169 PRO A O 1
ATOM 1303 N N . ALA A 1 170 ? 3.463 -11.529 28.186 1.00 51.38 170 ALA A N 1
ATOM 1304 C CA . ALA A 1 170 ? 3.409 -10.310 28.995 1.00 51.38 170 ALA A CA 1
ATOM 1305 C C . ALA A 1 170 ? 3.571 -10.588 30.495 1.00 51.38 170 ALA A C 1
ATOM 1307 O O . ALA A 1 170 ? 3.107 -11.662 30.946 1.00 51.38 170 ALA A O 1
#